Protein AF-A0A6S6U8X2-F1 (afdb_monomer_lite)

Secondary structure (DSSP, 8-state):
----------------------------BTTB-TT-BHHHHHHH--SPPEE---EE-TTT--EEEEEEEGGGTEEEEEEESSTTPPPEEEEEEEETT---BBTTS-BTT-BHHHHHHHHTTTB-TTT-BTTEEEEEETTEEEEEEEETTEEEEEEEEE---

Structure (mmCIF, N/CA/C/O backbone):
data_AF-A0A6S6U8X2-F1
#
_entry.id   AF-A0A6S6U8X2-F1
#
loop_
_atom_site.group_PDB
_atom_site.id
_atom_site.type_symbol
_atom_site.label_atom_id
_atom_site.label_alt_id
_atom_site.label_comp_id
_atom_site.label_asym_id
_atom_site.label_entity_id
_atom_site.label_seq_id
_atom_site.pdbx_PDB_ins_code
_atom_site.Cartn_x
_atom_site.Cartn_y
_atom_site.Cartn_z
_atom_site.occupancy
_atom_site.B_iso_or_equiv
_atom_site.auth_seq_id
_atom_site.auth_comp_id
_atom_site.auth_asym_id
_atom_site.auth_atom_id
_atom_site.pdbx_PDB_model_num
ATOM 1 N N . MET A 1 1 ? 30.746 69.997 -22.280 1.00 43.78 1 MET A N 1
ATOM 2 C CA . MET A 1 1 ? 29.498 69.443 -22.848 1.00 43.78 1 MET A CA 1
ATOM 3 C C . MET A 1 1 ? 29.695 67.953 -23.057 1.00 43.78 1 MET A C 1
ATOM 5 O O . MET A 1 1 ? 30.570 67.623 -23.838 1.00 43.78 1 MET A O 1
ATOM 9 N N . LEU A 1 2 ? 28.964 67.086 -22.348 1.00 37.72 2 LEU A N 1
ATOM 10 C CA . LEU A 1 2 ? 28.052 66.071 -22.907 1.00 37.72 2 LEU A CA 1
ATOM 11 C C . LEU A 1 2 ? 27.530 65.204 -21.744 1.00 37.72 2 LEU A C 1
ATOM 13 O O . LEU A 1 2 ? 28.306 64.658 -20.967 1.00 37.72 2 LEU A O 1
ATOM 17 N N . LYS A 1 3 ? 26.204 65.168 -21.591 1.00 42.38 3 LYS A N 1
ATOM 18 C CA . LYS A 1 3 ? 25.461 64.403 -20.580 1.00 42.38 3 LYS A CA 1
ATOM 19 C C . LYS A 1 3 ? 25.479 62.918 -20.957 1.00 42.38 3 LYS A C 1
ATOM 21 O O . LYS A 1 3 ? 25.221 62.621 -22.119 1.00 42.38 3 LYS A O 1
ATOM 26 N N . PHE A 1 4 ? 25.677 62.011 -20.000 1.00 42.00 4 PHE A N 1
ATOM 27 C CA . PHE A 1 4 ? 25.353 60.594 -20.189 1.00 42.00 4 PHE A CA 1
ATOM 28 C C . PHE A 1 4 ? 24.243 60.153 -19.237 1.00 42.00 4 PHE A C 1
ATOM 30 O O . PHE A 1 4 ? 24.217 60.494 -18.057 1.00 42.00 4 PHE A O 1
ATOM 37 N N . PHE A 1 5 ? 23.282 59.483 -19.860 1.00 41.22 5 PHE A N 1
ATOM 38 C CA . PHE A 1 5 ? 21.957 59.115 -19.398 1.00 41.22 5 PHE A CA 1
ATOM 39 C C . PHE A 1 5 ? 21.977 57.979 -18.366 1.00 41.22 5 PHE A C 1
ATOM 41 O O . PHE A 1 5 ? 22.753 57.034 -18.472 1.00 41.22 5 PHE A O 1
ATOM 48 N N . TYR A 1 6 ? 21.041 58.066 -17.422 1.00 46.66 6 TYR A N 1
ATOM 49 C CA . TYR A 1 6 ? 20.575 56.982 -16.558 1.00 46.66 6 TYR A CA 1
ATOM 50 C C . TYR A 1 6 ? 20.003 55.826 -17.397 1.00 46.66 6 TYR A C 1
ATOM 52 O O . TYR A 1 6 ? 19.128 56.058 -18.229 1.00 46.66 6 TYR A O 1
ATOM 60 N N . VAL A 1 7 ? 20.402 54.585 -17.107 1.00 47.09 7 VAL A N 1
ATOM 61 C CA . VAL A 1 7 ? 19.600 53.394 -17.427 1.00 47.09 7 VAL A CA 1
ATOM 62 C C . VAL A 1 7 ? 19.467 52.575 -16.150 1.00 47.09 7 VAL A C 1
ATOM 64 O O . VAL A 1 7 ? 20.397 51.913 -15.699 1.00 47.09 7 VAL A O 1
ATOM 67 N N . PHE A 1 8 ? 18.293 52.694 -15.537 1.00 42.25 8 PHE A N 1
ATOM 68 C CA . PHE A 1 8 ? 17.851 51.909 -14.395 1.00 42.25 8 PHE A CA 1
ATOM 69 C C . PHE A 1 8 ? 17.419 50.537 -14.928 1.00 42.25 8 PHE A C 1
ATOM 71 O O . PHE A 1 8 ? 16.363 50.408 -15.547 1.00 42.25 8 PHE A O 1
ATOM 78 N N . MET A 1 9 ? 18.274 49.525 -14.776 1.00 43.31 9 MET A N 1
ATOM 79 C CA . MET A 1 9 ? 17.984 48.163 -15.219 1.00 43.31 9 MET A CA 1
ATOM 80 C C . MET A 1 9 ? 17.059 47.497 -14.195 1.00 43.31 9 MET A C 1
ATOM 82 O O . MET A 1 9 ? 17.487 47.021 -13.146 1.00 43.31 9 MET A O 1
ATOM 86 N N . MET A 1 10 ? 15.762 47.528 -14.492 1.00 42.62 10 MET A N 1
ATOM 87 C CA . MET A 1 10 ? 14.709 46.865 -13.732 1.00 42.62 10 MET A CA 1
ATOM 88 C C . MET A 1 10 ? 14.865 45.345 -13.888 1.00 42.62 10 MET A C 1
ATOM 90 O O . MET A 1 10 ? 14.484 44.772 -14.906 1.00 42.62 10 MET A O 1
ATOM 94 N N . PHE A 1 11 ? 15.454 44.691 -12.885 1.00 45.62 11 PHE A N 1
ATOM 95 C CA . PHE A 1 11 ? 15.409 43.237 -12.747 1.00 45.62 11 PHE A CA 1
ATOM 96 C C . PHE A 1 11 ? 13.958 42.824 -12.474 1.00 45.62 11 PHE A C 1
ATOM 98 O O . PHE A 1 11 ? 13.479 42.891 -11.344 1.00 45.62 11 PHE A O 1
ATOM 105 N N . MET A 1 12 ? 13.239 42.417 -13.521 1.00 42.97 12 MET A N 1
ATOM 106 C CA . MET A 1 12 ? 12.006 41.655 -13.364 1.00 42.97 12 MET A CA 1
ATOM 107 C C . MET A 1 12 ? 12.383 40.267 -12.847 1.00 42.97 12 MET A C 1
ATOM 109 O O . MET A 1 12 ? 12.920 39.436 -13.577 1.00 42.97 12 MET A O 1
ATOM 113 N N . SER A 1 13 ? 12.123 40.026 -11.565 1.00 49.56 13 SER A N 1
ATOM 114 C CA . SER A 1 13 ? 12.119 38.690 -10.985 1.00 49.56 13 SER A CA 1
ATOM 115 C C . SER A 1 13 ? 11.058 37.859 -11.702 1.00 49.56 13 SER A C 1
ATOM 117 O O . SER A 1 13 ? 9.861 38.095 -11.529 1.00 49.56 13 SER A O 1
ATOM 119 N N . VAL A 1 14 ? 11.494 36.890 -12.506 1.00 52.28 14 VAL A N 1
ATOM 120 C CA . VAL A 1 14 ? 10.630 35.812 -12.986 1.00 52.28 14 VAL A CA 1
ATOM 121 C C . VAL A 1 14 ? 10.233 35.000 -11.757 1.00 52.28 14 VAL A C 1
ATOM 123 O O . VAL A 1 14 ? 10.987 34.158 -11.274 1.00 52.28 14 VAL A O 1
ATOM 126 N N . GLY A 1 15 ? 9.063 35.315 -11.203 1.00 45.34 15 GLY A N 1
ATOM 127 C CA . GLY A 1 15 ? 8.391 34.446 -10.253 1.00 45.34 15 GLY A CA 1
ATOM 128 C C . GLY A 1 15 ? 8.087 33.136 -10.965 1.00 45.34 15 GLY A C 1
ATOM 129 O O . GLY A 1 15 ? 7.315 33.111 -11.921 1.00 45.34 15 GLY A O 1
ATOM 130 N N . CYS A 1 16 ? 8.733 32.057 -10.532 1.00 40.72 16 CYS A N 1
ATOM 131 C CA . CYS A 1 16 ? 8.348 30.716 -10.931 1.00 40.72 16 CYS A CA 1
ATOM 132 C C . CYS A 1 16 ? 6.985 30.452 -10.282 1.00 40.72 16 CYS A C 1
ATOM 134 O O . CYS A 1 16 ? 6.901 30.213 -9.079 1.00 40.72 16 CYS A O 1
ATOM 136 N N . VAL A 1 17 ? 5.908 30.598 -11.052 1.00 45.62 17 VAL A N 1
ATOM 137 C CA . VAL A 1 17 ? 4.576 30.169 -10.630 1.00 45.62 17 VAL A CA 1
ATOM 138 C C . VAL A 1 17 ? 4.619 28.646 -10.605 1.00 45.62 17 VAL A C 1
ATOM 140 O O . VAL A 1 17 ? 4.613 27.999 -11.650 1.00 45.62 17 VAL A O 1
ATOM 143 N N . SER A 1 18 ? 4.729 28.059 -9.414 1.00 49.09 18 SER A N 1
ATOM 144 C CA . SER A 1 18 ? 4.448 26.641 -9.241 1.00 49.09 18 SER A CA 1
ATOM 145 C C . SER A 1 18 ? 2.955 26.456 -9.476 1.00 49.09 18 SER A C 1
ATOM 147 O O . SER A 1 18 ? 2.143 26.835 -8.634 1.00 49.09 18 SER A O 1
ATOM 149 N N . ASN A 1 19 ? 2.588 25.905 -10.630 1.00 50.53 19 ASN A N 1
ATOM 150 C CA . ASN A 1 19 ? 1.242 25.388 -10.812 1.00 50.53 19 ASN A CA 1
ATOM 151 C C . ASN A 1 19 ? 1.057 24.268 -9.786 1.00 50.53 19 ASN A C 1
ATOM 153 O O . ASN A 1 19 ? 1.659 23.201 -9.916 1.00 50.53 19 ASN A O 1
ATOM 157 N N . GLU A 1 20 ? 0.256 24.523 -8.755 1.00 56.19 20 GLU A N 1
ATOM 158 C CA . GLU A 1 20 ? -0.301 23.460 -7.932 1.00 56.19 20 GLU A CA 1
ATOM 159 C C . GLU A 1 20 ? -1.140 22.587 -8.862 1.00 56.19 20 GLU A C 1
ATOM 161 O O . GLU A 1 20 ? -2.228 22.955 -9.306 1.00 56.19 20 GLU A O 1
ATOM 166 N N . VAL A 1 21 ? -0.569 21.452 -9.257 1.00 50.25 21 VAL A N 1
ATOM 167 C CA . VAL A 1 21 ? -1.279 20.447 -10.033 1.00 50.25 21 VAL A CA 1
ATOM 168 C C . VAL A 1 21 ? -2.397 19.940 -9.130 1.00 50.25 21 VAL A C 1
ATOM 170 O O . VAL A 1 21 ? -2.142 19.234 -8.157 1.00 50.25 21 VAL A O 1
ATOM 173 N N . ASN A 1 22 ? -3.635 20.324 -9.435 1.00 44.44 22 ASN A N 1
ATOM 174 C CA . ASN A 1 22 ? -4.820 19.750 -8.817 1.00 44.44 22 ASN A CA 1
ATOM 175 C C . ASN A 1 22 ? -4.956 18.306 -9.327 1.00 44.44 22 ASN A C 1
ATOM 177 O O . ASN A 1 22 ? -5.508 18.056 -10.400 1.00 44.44 22 ASN A O 1
ATOM 181 N N . ILE A 1 23 ? -4.330 17.370 -8.614 1.00 45.28 23 ILE A N 1
ATOM 182 C CA . ILE A 1 23 ? -4.412 15.938 -8.899 1.00 45.28 23 ILE A CA 1
ATOM 183 C C . ILE A 1 23 ? -5.769 15.470 -8.350 1.00 45.28 23 ILE A C 1
ATOM 185 O O . ILE A 1 23 ? -6.036 15.752 -7.181 1.00 45.28 23 ILE A O 1
ATOM 189 N N . PRO A 1 24 ? -6.617 14.766 -9.130 1.00 47.66 24 PRO A N 1
ATOM 190 C CA . PRO A 1 24 ? -7.850 14.176 -8.604 1.00 47.66 24 PRO A CA 1
ATOM 191 C C . PRO A 1 24 ? -7.567 13.382 -7.320 1.00 47.66 24 PRO A C 1
ATOM 193 O O . PRO A 1 24 ? -6.457 12.868 -7.160 1.00 47.66 24 PRO A O 1
ATOM 196 N N . GLU A 1 25 ? -8.547 13.301 -6.414 1.00 60.16 25 GLU A N 1
ATOM 197 C CA . GLU A 1 25 ? -8.455 12.554 -5.149 1.00 60.16 25 GLU A CA 1
ATOM 198 C C . GLU A 1 25 ? -8.244 11.063 -5.472 1.00 60.16 25 GLU A C 1
ATOM 200 O O . GLU A 1 25 ? -9.186 10.296 -5.634 1.00 60.16 25 GLU A O 1
ATOM 205 N N . ARG A 1 26 ? -6.985 10.677 -5.695 1.00 78.81 26 ARG A N 1
ATOM 206 C CA . ARG A 1 26 ? -6.543 9.288 -5.809 1.00 78.81 26 ARG A CA 1
ATOM 207 C C . ARG A 1 26 ? -6.355 8.776 -4.398 1.00 78.81 26 ARG A C 1
ATOM 209 O O . ARG A 1 26 ? -5.778 9.496 -3.588 1.00 78.81 26 ARG A O 1
ATOM 216 N N . ASP A 1 27 ? -6.764 7.545 -4.132 1.00 89.31 27 ASP A N 1
ATOM 217 C CA . ASP A 1 27 ? -6.444 6.902 -2.865 1.00 89.31 27 ASP A CA 1
ATOM 218 C C . ASP A 1 27 ? -4.923 6.771 -2.743 1.00 89.31 27 ASP A C 1
ATOM 220 O O . ASP A 1 27 ? -4.274 6.043 -3.502 1.00 89.31 27 ASP A O 1
ATOM 224 N N . ARG A 1 28 ? -4.339 7.543 -1.824 1.00 94.44 28 ARG A N 1
ATOM 225 C CA . ARG A 1 28 ? -2.907 7.495 -1.537 1.00 94.44 28 ARG A CA 1
ATOM 226 C C . ARG A 1 28 ? -2.643 6.754 -0.252 1.00 94.44 28 ARG A C 1
ATOM 228 O O . ARG A 1 28 ? -3.463 6.718 0.664 1.00 94.44 28 ARG A O 1
ATOM 235 N N . VAL A 1 29 ? -1.414 6.270 -0.169 1.00 95.75 29 VAL A N 1
ATOM 236 C CA . VAL A 1 29 ? -0.773 5.829 1.058 1.00 95.75 29 VAL A CA 1
ATOM 237 C C . VAL A 1 29 ? 0.541 6.591 1.195 1.00 95.75 29 VAL A C 1
ATOM 239 O O . VAL A 1 29 ? 1.507 6.366 0.460 1.00 95.75 29 VAL A O 1
ATOM 242 N N . GLY A 1 30 ? 0.573 7.556 2.115 1.00 94.69 30 GLY A N 1
ATOM 243 C CA . GLY A 1 30 ? 1.650 8.539 2.190 1.00 94.69 30 GLY A CA 1
ATOM 244 C C . GLY A 1 30 ? 1.820 9.291 0.865 1.00 94.69 30 GLY A C 1
ATOM 245 O O . GLY A 1 30 ? 0.952 10.050 0.450 1.00 94.69 30 GLY A O 1
ATOM 246 N N . LYS A 1 31 ? 2.960 9.096 0.194 1.00 95.31 31 LYS A N 1
ATOM 247 C CA . LYS A 1 31 ? 3.249 9.726 -1.109 1.00 95.31 31 LYS A CA 1
ATOM 248 C C . LYS A 1 31 ? 2.888 8.851 -2.312 1.00 95.31 31 LYS A C 1
ATOM 250 O O . LYS A 1 31 ? 2.988 9.322 -3.445 1.00 95.31 31 LYS A O 1
ATOM 255 N N . PHE A 1 32 ? 2.508 7.600 -2.077 1.00 96.19 32 PHE A N 1
ATOM 256 C CA . PHE A 1 32 ? 2.328 6.596 -3.117 1.00 96.19 32 PHE A CA 1
ATOM 257 C C . PHE A 1 32 ? 0.861 6.483 -3.521 1.00 96.19 32 PHE A C 1
ATOM 259 O O . PHE A 1 32 ? -0.028 6.647 -2.689 1.00 96.19 32 PHE A O 1
ATOM 266 N N . TYR A 1 33 ? 0.622 6.243 -4.805 1.00 95.62 33 TYR A N 1
ATOM 267 C CA . TYR A 1 33 ? -0.696 6.065 -5.411 1.00 95.62 33 TYR A CA 1
ATOM 268 C C . TYR A 1 33 ? -0.544 5.283 -6.721 1.00 95.62 33 TYR A C 1
ATOM 270 O O . TYR A 1 33 ? 0.570 5.147 -7.231 1.00 95.62 33 TYR A O 1
ATOM 278 N N . LEU A 1 34 ? -1.656 4.787 -7.261 1.00 94.50 34 LEU A N 1
ATOM 279 C CA . LEU A 1 34 ? -1.670 4.049 -8.527 1.00 94.50 34 LEU A CA 1
ATOM 280 C C . LEU A 1 34 ? -1.196 4.918 -9.699 1.00 94.50 34 LEU A C 1
ATOM 282 O O . LEU A 1 34 ? -1.371 6.143 -9.690 1.00 94.50 34 LEU A O 1
ATOM 286 N N . GLU A 1 35 ? -0.604 4.291 -10.711 1.00 95.19 35 GLU A N 1
ATOM 287 C CA . GLU A 1 35 ? 0.026 4.942 -11.869 1.00 95.19 35 GLU A CA 1
ATOM 288 C C . GLU A 1 35 ? 1.256 5.805 -11.526 1.00 95.19 35 GLU A C 1
ATOM 290 O O . GLU A 1 35 ? 1.766 6.553 -12.366 1.00 95.19 35 GLU A O 1
ATOM 295 N N . LEU A 1 36 ? 1.757 5.748 -10.285 1.00 96.12 36 LEU A N 1
ATOM 296 C CA . LEU A 1 36 ? 2.999 6.428 -9.929 1.00 96.12 36 LEU A CA 1
ATOM 297 C C . LEU A 1 36 ? 4.170 5.757 -10.653 1.00 96.12 36 LEU A C 1
ATOM 299 O O . LEU A 1 36 ? 4.334 4.541 -10.598 1.00 96.12 36 LEU A O 1
ATOM 303 N N . SER A 1 37 ? 5.005 6.555 -11.319 1.00 97.12 37 SER A N 1
ATOM 304 C CA . SER A 1 37 ? 6.147 6.026 -12.063 1.00 97.12 37 SER A CA 1
ATOM 305 C C . SER A 1 37 ? 7.196 5.417 -11.137 1.00 97.12 37 SER A C 1
ATOM 307 O O . SER A 1 37 ? 7.438 5.906 -10.029 1.00 97.12 37 SER A O 1
ATOM 309 N N . GLU A 1 38 ? 7.918 4.411 -11.630 1.00 97.31 38 GLU A N 1
ATOM 310 C CA . GLU A 1 38 ? 9.020 3.812 -10.877 1.00 97.31 38 GLU A CA 1
ATOM 311 C C . GLU A 1 38 ? 10.095 4.817 -10.431 1.00 97.31 38 GLU A C 1
ATOM 313 O O . GLU A 1 38 ? 10.733 4.629 -9.395 1.00 97.31 38 GLU A O 1
ATOM 318 N N . THR A 1 39 ? 10.300 5.892 -11.198 1.00 97.19 39 THR A N 1
ATOM 319 C CA . THR A 1 39 ? 11.266 6.944 -10.861 1.00 97.19 39 THR A CA 1
ATOM 320 C C . THR A 1 39 ? 10.815 7.698 -9.615 1.00 97.19 39 THR A C 1
ATOM 322 O O . THR A 1 39 ? 11.618 7.925 -8.709 1.00 97.19 39 THR A O 1
ATOM 325 N N . GLU A 1 40 ? 9.529 8.045 -9.526 1.00 97.69 40 GLU A N 1
ATOM 326 C CA . GLU A 1 40 ? 8.991 8.711 -8.343 1.00 97.69 40 GLU A CA 1
ATOM 327 C C . GLU A 1 40 ? 8.862 7.752 -7.152 1.00 97.69 40 GLU A C 1
ATOM 329 O O . GLU A 1 40 ? 9.098 8.186 -6.025 1.00 97.69 40 GLU A O 1
ATOM 334 N N . VAL A 1 41 ? 8.589 6.457 -7.366 1.00 97.19 41 VAL A N 1
ATOM 335 C CA . VAL A 1 41 ? 8.666 5.445 -6.293 1.00 97.19 41 VAL A CA 1
ATOM 336 C C . VAL A 1 41 ? 10.074 5.422 -5.699 1.00 97.19 41 VAL A C 1
ATOM 338 O O . VAL A 1 41 ? 10.236 5.670 -4.506 1.00 97.19 41 VAL A O 1
ATOM 341 N N . LYS A 1 42 ? 11.104 5.221 -6.533 1.00 96.19 42 LYS A N 1
ATOM 342 C CA . LYS A 1 42 ? 12.515 5.172 -6.105 1.00 96.19 42 LYS A CA 1
ATOM 343 C C . LYS A 1 42 ? 12.949 6.455 -5.395 1.00 96.19 42 LYS A C 1
ATOM 345 O O . LYS A 1 42 ? 13.636 6.393 -4.385 1.00 96.19 42 LYS A O 1
ATOM 350 N N . LYS A 1 43 ? 12.529 7.619 -5.893 1.00 96.81 43 LYS A N 1
ATOM 351 C CA . LYS A 1 43 ? 12.846 8.928 -5.301 1.00 96.81 43 LYS A CA 1
ATOM 352 C C . LYS A 1 43 ? 12.205 9.145 -3.930 1.00 96.81 43 LYS A C 1
ATOM 354 O O . LYS A 1 43 ? 12.773 9.852 -3.102 1.00 96.81 43 LYS A O 1
ATOM 359 N N . ASN A 1 44 ? 11.012 8.598 -3.703 1.00 94.94 44 ASN A N 1
ATOM 360 C CA . ASN A 1 44 ? 10.281 8.762 -2.447 1.00 94.94 44 ASN A CA 1
ATOM 361 C C . ASN A 1 44 ? 10.508 7.608 -1.462 1.00 94.94 44 ASN A C 1
ATOM 363 O O . ASN A 1 44 ? 9.920 7.628 -0.380 1.00 94.94 44 ASN A O 1
ATOM 367 N N . MET A 1 45 ? 11.357 6.638 -1.812 1.00 93.44 45 MET A N 1
ATOM 368 C CA . MET A 1 45 ? 11.618 5.459 -1.004 1.00 93.44 45 MET A CA 1
ATOM 369 C C . MET A 1 45 ? 13.056 5.427 -0.495 1.00 93.44 45 MET A C 1
ATOM 371 O O . MET A 1 45 ? 14.006 5.409 -1.271 1.00 93.44 45 MET A O 1
ATOM 375 N N . ASN A 1 46 ? 13.200 5.360 0.828 1.00 90.56 46 ASN A N 1
ATOM 376 C CA . ASN A 1 46 ? 14.501 5.292 1.505 1.00 90.56 46 ASN A CA 1
ATOM 377 C C . ASN A 1 46 ? 14.818 3.886 2.041 1.00 90.56 46 ASN A C 1
ATOM 379 O O . ASN A 1 46 ? 15.804 3.698 2.747 1.00 90.56 46 ASN A O 1
ATOM 383 N N . CYS A 1 47 ? 13.949 2.927 1.736 1.00 94.06 47 CYS A N 1
ATOM 384 C CA . CYS A 1 47 ? 14.002 1.550 2.196 1.00 94.06 47 CYS A CA 1
ATOM 385 C C . CYS A 1 47 ? 14.728 0.655 1.187 1.00 94.06 47 CYS A C 1
ATOM 387 O O . CYS A 1 47 ? 14.828 0.983 -0.001 1.00 94.06 47 CYS A O 1
ATOM 389 N N . THR A 1 48 ? 15.195 -0.505 1.637 1.00 95.50 48 THR A N 1
ATOM 390 C CA . THR A 1 48 ? 15.859 -1.475 0.760 1.00 95.50 48 THR A CA 1
ATOM 391 C C . THR A 1 48 ? 14.833 -2.259 -0.048 1.00 95.50 48 THR A C 1
ATOM 393 O O . THR A 1 48 ? 13.941 -2.886 0.510 1.00 95.50 48 THR A O 1
ATOM 396 N N . VAL A 1 49 ? 14.989 -2.268 -1.372 1.00 97.38 49 VAL A N 1
ATOM 397 C CA . VAL A 1 49 ? 14.105 -3.010 -2.278 1.00 97.38 49 VAL A CA 1
ATOM 398 C C . VAL A 1 49 ? 14.621 -4.415 -2.564 1.00 97.38 49 VAL A C 1
ATOM 400 O O . VAL A 1 49 ? 15.806 -4.619 -2.845 1.00 97.38 49 VAL A O 1
ATOM 403 N N . LYS A 1 50 ? 13.703 -5.375 -2.601 1.00 98.06 50 LYS A N 1
ATOM 404 C CA . LYS A 1 50 ? 13.890 -6.696 -3.192 1.00 98.06 50 LYS A CA 1
ATOM 405 C C . LYS A 1 50 ? 12.923 -6.859 -4.361 1.00 98.06 50 LYS A C 1
ATOM 407 O O . LYS A 1 50 ? 11.710 -6.789 -4.202 1.00 98.06 50 LYS A O 1
ATOM 412 N N . TYR A 1 51 ? 13.479 -7.091 -5.545 1.00 97.38 51 TYR A N 1
ATOM 413 C CA . TYR A 1 51 ? 12.696 -7.267 -6.763 1.00 97.38 51 TYR A CA 1
ATOM 414 C C . TYR A 1 51 ? 12.296 -8.730 -6.965 1.00 97.38 51 TYR A C 1
ATOM 416 O O . TYR A 1 51 ? 13.129 -9.637 -6.886 1.00 97.38 51 TYR A O 1
ATOM 424 N N . GLY A 1 52 ? 11.025 -8.948 -7.286 1.00 96.69 52 GLY A N 1
ATOM 425 C CA . GLY A 1 52 ? 10.499 -10.208 -7.786 1.00 96.69 52 GLY A CA 1
ATOM 426 C C . GLY A 1 52 ? 10.855 -10.455 -9.254 1.00 96.69 52 GLY A C 1
ATOM 427 O O . GLY A 1 52 ? 11.553 -9.676 -9.916 1.00 96.69 52 GLY A O 1
ATOM 428 N N . LYS A 1 53 ? 10.347 -11.566 -9.793 1.00 95.75 53 LYS A N 1
ATOM 429 C CA . LYS A 1 53 ? 10.478 -11.884 -11.219 1.00 95.75 53 LYS A CA 1
ATOM 430 C C . LYS A 1 53 ? 9.580 -10.958 -12.037 1.00 95.75 53 LYS A C 1
ATOM 432 O O . LYS A 1 53 ? 8.440 -10.730 -11.663 1.00 95.75 53 LYS A O 1
ATOM 437 N N . ASN A 1 54 ? 10.089 -10.479 -13.169 1.00 95.50 54 ASN A N 1
ATOM 438 C CA . ASN A 1 54 ? 9.288 -9.755 -14.151 1.00 95.50 54 ASN A CA 1
ATOM 439 C C . ASN A 1 54 ? 8.551 -10.770 -15.042 1.00 95.50 54 ASN A C 1
ATOM 441 O O . ASN A 1 54 ? 9.206 -11.506 -15.791 1.00 95.50 54 ASN A O 1
ATOM 445 N N . GLN A 1 55 ? 7.226 -10.856 -14.931 1.00 96.00 55 GLN A N 1
ATOM 446 C CA . GLN A 1 55 ? 6.414 -11.905 -15.558 1.00 96.00 55 GLN A CA 1
ATOM 447 C C . GLN A 1 55 ? 5.235 -11.304 -16.319 1.00 96.00 55 GLN A C 1
ATOM 449 O O . GLN A 1 55 ? 4.551 -10.436 -15.799 1.00 96.00 55 GLN A O 1
ATOM 454 N N . LEU A 1 56 ? 4.994 -11.791 -17.538 1.00 96.75 56 LEU A N 1
ATOM 455 C CA . LEU A 1 56 ? 3.783 -11.466 -18.289 1.00 96.75 56 LEU A CA 1
ATOM 456 C C . LEU A 1 56 ? 2.600 -12.189 -17.643 1.00 96.75 56 LEU A C 1
ATOM 458 O O . LEU A 1 56 ? 2.633 -13.419 -17.537 1.00 96.75 56 LEU A O 1
ATOM 462 N N . TRP A 1 57 ? 1.593 -11.444 -17.208 1.00 93.88 57 TRP A N 1
ATOM 463 C CA . TRP A 1 57 ? 0.359 -12.000 -16.673 1.00 93.88 57 TRP A CA 1
ATOM 464 C C . TRP A 1 57 ? -0.664 -12.154 -17.796 1.00 93.88 57 TRP A C 1
ATOM 466 O O . TRP A 1 57 ? -0.800 -11.307 -18.674 1.00 93.88 57 TRP A O 1
ATOM 476 N N . GLY A 1 58 ? -1.345 -13.301 -17.815 1.00 92.94 58 GLY A N 1
ATOM 477 C CA . GLY A 1 58 ? -2.298 -13.626 -18.878 1.00 92.94 58 GLY A CA 1
ATOM 478 C C . GLY A 1 58 ? -3.638 -12.900 -18.748 1.00 92.94 58 GLY A C 1
ATOM 479 O O . GLY A 1 58 ? -4.363 -12.823 -19.734 1.00 92.94 58 GLY A O 1
ATOM 480 N N . ALA A 1 59 ? -3.964 -12.397 -17.554 1.00 88.88 59 ALA A N 1
ATOM 481 C CA . ALA A 1 59 ? -5.247 -11.763 -17.261 1.00 88.88 59 ALA A CA 1
ATOM 482 C C . ALA A 1 59 ? -5.384 -10.381 -17.923 1.00 88.88 59 ALA A C 1
ATOM 484 O O . ALA A 1 59 ? -6.429 -10.077 -18.494 1.00 88.88 59 ALA A O 1
ATOM 485 N N . ASP A 1 60 ? -4.320 -9.581 -17.897 1.00 91.75 60 ASP A N 1
ATOM 486 C CA . ASP A 1 60 ? -4.276 -8.205 -18.413 1.00 91.75 60 ASP A CA 1
ATOM 487 C C . ASP A 1 60 ? -3.276 -8.014 -19.566 1.00 91.75 60 ASP A C 1
ATOM 489 O O . ASP A 1 60 ? -3.318 -7.003 -20.269 1.00 91.75 60 ASP A O 1
ATOM 493 N N . GLY A 1 61 ? -2.392 -8.987 -19.803 1.00 95.12 61 GLY A N 1
ATOM 494 C CA . GLY A 1 61 ? -1.351 -8.889 -20.821 1.00 95.12 61 GLY A CA 1
ATOM 495 C C . GLY A 1 61 ? -0.211 -7.938 -20.448 1.00 95.12 61 GLY A C 1
ATOM 496 O O . GLY A 1 61 ? 0.522 -7.510 -21.343 1.00 95.12 61 GLY A O 1
ATOM 497 N N . LEU A 1 62 ? -0.037 -7.611 -19.164 1.00 95.75 62 LEU A N 1
ATOM 498 C CA . LEU A 1 62 ? 1.018 -6.727 -18.671 1.00 95.75 62 LEU A CA 1
ATOM 499 C C . LEU A 1 62 ? 2.173 -7.510 -18.038 1.00 95.75 62 LEU A C 1
ATOM 501 O O . LEU A 1 62 ? 2.058 -8.661 -17.622 1.00 95.75 62 LEU A O 1
ATOM 505 N N . TYR A 1 63 ? 3.342 -6.878 -17.981 1.00 97.31 63 TYR A N 1
ATOM 506 C CA . TYR A 1 63 ? 4.509 -7.390 -17.272 1.00 97.31 63 TYR A CA 1
ATOM 507 C C . TYR A 1 63 ? 4.521 -6.896 -15.825 1.00 97.31 63 TYR A C 1
ATOM 509 O O . TYR A 1 63 ? 4.902 -5.751 -15.569 1.00 97.31 63 TYR A O 1
ATOM 517 N N . HIS A 1 64 ? 4.205 -7.789 -14.894 1.00 97.00 64 HIS A N 1
ATOM 518 C CA . HIS A 1 64 ? 4.177 -7.535 -13.455 1.00 97.00 64 HIS A CA 1
ATOM 519 C C . HIS A 1 64 ? 5.519 -7.833 -12.804 1.00 97.00 64 HIS A C 1
ATOM 521 O O . HIS A 1 64 ? 6.259 -8.736 -13.217 1.00 97.00 64 HIS A O 1
ATOM 527 N N . GLN A 1 65 ? 5.828 -7.083 -11.754 1.00 97.69 65 GLN A N 1
ATOM 528 C CA . GLN A 1 65 ? 6.978 -7.321 -10.902 1.00 97.69 65 GLN A CA 1
ATOM 529 C C . GLN A 1 65 ? 6.711 -6.783 -9.497 1.00 97.69 65 GLN A C 1
ATOM 531 O O . GLN A 1 65 ? 6.591 -5.577 -9.307 1.00 97.69 65 GLN A O 1
ATOM 536 N N . SER A 1 66 ? 6.758 -7.669 -8.504 1.00 97.69 66 SER A N 1
ATOM 537 C CA . SER A 1 66 ? 6.707 -7.275 -7.093 1.00 97.69 66 SER A CA 1
ATOM 538 C C . SER A 1 66 ? 7.979 -6.533 -6.671 1.00 97.69 66 SER A C 1
ATOM 540 O O . SER A 1 66 ? 9.095 -6.981 -6.964 1.00 97.69 66 SER A O 1
ATOM 542 N N . TRP A 1 67 ? 7.824 -5.387 -6.011 1.00 98.19 67 TRP A N 1
ATOM 543 C CA . TRP A 1 67 ? 8.893 -4.594 -5.406 1.00 98.19 67 TRP A CA 1
ATOM 544 C C . TRP A 1 67 ? 8.664 -4.556 -3.894 1.00 98.19 67 TRP A C 1
ATOM 546 O O . TRP A 1 67 ? 7.808 -3.824 -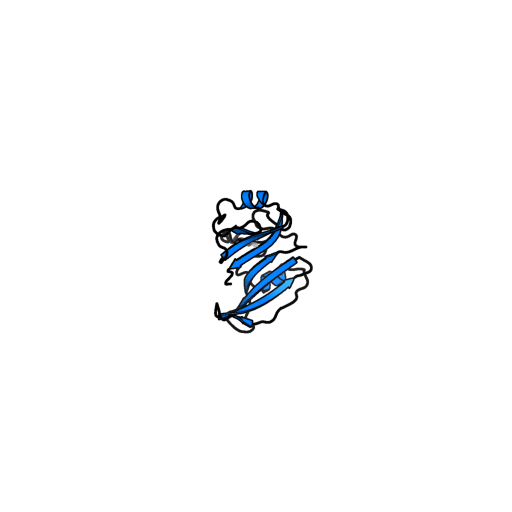3.399 1.00 98.19 67 TRP A O 1
ATOM 556 N N . GLU A 1 68 ? 9.426 -5.362 -3.159 1.00 98.31 68 GLU A N 1
ATOM 557 C CA . GLU A 1 68 ? 9.267 -5.558 -1.717 1.00 98.31 68 GLU A CA 1
ATOM 558 C C . GLU A 1 68 ? 10.237 -4.658 -0.942 1.00 98.31 68 GLU A C 1
ATOM 560 O O . GLU A 1 68 ? 11.452 -4.828 -1.036 1.00 98.31 68 GLU A O 1
ATOM 565 N N . TYR A 1 69 ? 9.711 -3.740 -0.134 1.00 97.75 69 TYR A N 1
ATOM 566 C CA . TYR A 1 69 ? 10.469 -2.904 0.800 1.00 97.75 69 TYR A CA 1
ATOM 567 C C . TYR A 1 69 ? 10.175 -3.351 2.237 1.00 97.75 69 TYR A C 1
ATOM 569 O O . TYR A 1 69 ? 9.402 -2.735 2.978 1.00 97.75 69 TYR A O 1
ATOM 577 N N . THR A 1 70 ? 10.739 -4.498 2.616 1.00 94.81 70 THR A N 1
ATOM 578 C CA . THR A 1 70 ? 10.377 -5.216 3.851 1.00 94.81 70 THR A CA 1
ATOM 579 C C . THR A 1 70 ? 10.716 -4.453 5.131 1.00 94.81 70 THR A C 1
ATOM 581 O O . THR A 1 70 ? 10.029 -4.596 6.137 1.00 94.81 70 THR A O 1
ATOM 584 N N . ASP A 1 71 ? 11.755 -3.623 5.101 1.00 95.62 71 ASP A N 1
ATOM 585 C CA . ASP A 1 71 ? 12.210 -2.783 6.214 1.00 95.62 71 ASP A CA 1
ATOM 586 C C . ASP A 1 71 ? 11.237 -1.646 6.563 1.00 95.62 71 ASP A C 1
ATOM 588 O O . ASP A 1 71 ? 11.245 -1.175 7.700 1.00 95.62 71 ASP A O 1
ATOM 592 N N . CYS A 1 72 ? 10.353 -1.250 5.643 1.00 95.62 72 CYS A N 1
ATOM 593 C CA . CYS A 1 72 ? 9.267 -0.306 5.927 1.00 95.62 72 CYS A CA 1
ATOM 594 C C . CYS A 1 72 ? 7.864 -0.829 5.604 1.00 95.62 72 CYS A C 1
ATOM 596 O O . CYS A 1 72 ? 6.907 -0.053 5.588 1.00 95.62 72 CYS A O 1
ATOM 598 N N . GLY A 1 73 ? 7.730 -2.143 5.406 1.00 97.88 73 GLY A N 1
ATOM 599 C CA . GLY A 1 73 ? 6.441 -2.824 5.322 1.00 97.88 73 GLY A CA 1
ATOM 600 C C . GLY A 1 73 ? 5.579 -2.383 4.141 1.00 97.88 73 GLY A C 1
ATOM 601 O O . GLY A 1 73 ? 4.368 -2.249 4.294 1.00 97.88 73 GLY A O 1
ATOM 602 N N . ILE A 1 74 ? 6.183 -2.120 2.981 1.00 98.31 74 ILE A N 1
ATOM 603 C CA . ILE A 1 74 ? 5.451 -1.758 1.762 1.00 98.31 74 ILE A CA 1
ATOM 604 C C . ILE A 1 74 ? 5.859 -2.655 0.599 1.00 98.31 74 ILE A C 1
ATOM 606 O O . ILE A 1 74 ? 7.035 -2.965 0.405 1.00 98.31 74 ILE A O 1
ATOM 610 N N . ILE A 1 75 ? 4.867 -3.088 -0.166 1.00 98.31 75 ILE A N 1
ATOM 611 C CA . ILE A 1 75 ? 5.032 -3.893 -1.370 1.00 98.31 75 ILE A CA 1
ATOM 612 C C . ILE A 1 75 ? 4.292 -3.169 -2.485 1.00 98.31 75 ILE A C 1
ATOM 614 O O . ILE A 1 75 ? 3.144 -2.767 -2.300 1.00 98.31 75 ILE A O 1
ATOM 618 N N . PHE A 1 76 ? 4.944 -3.007 -3.628 1.00 97.88 76 PHE A N 1
ATOM 619 C CA . PHE A 1 76 ? 4.277 -2.570 -4.848 1.00 97.88 76 PHE A CA 1
ATOM 620 C C . PHE A 1 76 ? 4.189 -3.728 -5.818 1.00 97.88 76 PHE A C 1
ATOM 622 O O . PHE A 1 76 ? 5.167 -4.462 -5.977 1.00 97.88 76 PHE A O 1
ATOM 629 N N . ASP A 1 77 ? 3.070 -3.833 -6.516 1.00 97.44 77 ASP A N 1
ATOM 630 C CA . ASP A 1 77 ? 3.070 -4.502 -7.806 1.00 97.44 77 ASP A CA 1
ATOM 631 C C . ASP A 1 77 ? 3.257 -3.464 -8.911 1.00 97.44 77 ASP A C 1
ATOM 633 O O . ASP A 1 77 ? 2.595 -2.423 -8.927 1.00 97.44 77 ASP A O 1
ATOM 637 N N . MET A 1 78 ? 4.215 -3.730 -9.794 1.00 97.56 78 MET A N 1
ATOM 638 C CA . MET A 1 78 ? 4.676 -2.786 -10.803 1.00 97.56 78 MET A CA 1
ATOM 639 C C . MET A 1 78 ? 4.453 -3.348 -12.206 1.00 97.56 78 MET A C 1
ATOM 641 O O . MET A 1 78 ? 5.042 -4.375 -12.565 1.00 97.56 78 MET A O 1
ATOM 645 N N . THR A 1 79 ? 3.697 -2.635 -13.035 1.00 97.12 79 THR A N 1
ATOM 646 C CA . THR A 1 79 ? 3.289 -3.083 -14.373 1.00 97.12 79 THR A CA 1
ATOM 647 C C . THR A 1 79 ? 3.990 -2.321 -15.492 1.00 97.12 79 THR A C 1
ATOM 649 O O . THR A 1 79 ? 4.415 -1.176 -15.337 1.00 97.12 79 THR A O 1
ATOM 652 N N . SER A 1 80 ? 4.159 -2.977 -16.642 1.00 97.62 80 SER A N 1
ATOM 653 C CA . SER A 1 80 ? 4.575 -2.355 -17.906 1.00 97.62 80 SER A CA 1
ATOM 654 C C . SER A 1 80 ? 3.992 -3.112 -19.101 1.00 97.62 80 SER A C 1
ATOM 656 O O . SER A 1 80 ? 3.845 -4.330 -19.047 1.00 97.62 80 SER A O 1
ATOM 658 N N . SER A 1 81 ? 3.715 -2.426 -20.211 1.00 95.81 81 SER A N 1
ATOM 659 C CA . SER A 1 81 ? 3.199 -3.057 -21.442 1.00 95.81 81 SER A CA 1
ATOM 660 C C . SER A 1 81 ? 4.226 -3.946 -22.151 1.00 95.81 81 SER A C 1
ATOM 662 O O . SER A 1 81 ? 3.873 -4.862 -22.885 1.00 95.81 81 SER A O 1
ATOM 664 N N . GLU A 1 82 ? 5.515 -3.687 -21.931 1.00 94.44 82 GLU A N 1
ATOM 665 C CA . GLU A 1 82 ? 6.617 -4.414 -22.554 1.00 94.44 82 GLU A CA 1
ATOM 666 C C . GLU A 1 82 ? 7.607 -4.933 -21.511 1.00 94.44 82 GLU A C 1
ATOM 668 O O . GLU A 1 82 ? 7.741 -4.409 -20.396 1.00 94.44 82 GLU A O 1
ATOM 673 N N . LYS A 1 83 ? 8.358 -5.967 -21.897 1.00 91.31 83 LYS A N 1
ATOM 674 C CA . LYS A 1 83 ? 9.412 -6.528 -21.059 1.00 91.31 83 LYS A CA 1
ATOM 675 C C . LYS A 1 83 ? 10.529 -5.497 -20.882 1.00 91.31 83 LYS A C 1
ATOM 677 O O . LYS A 1 83 ? 11.163 -5.103 -21.852 1.00 91.31 83 LYS A O 1
ATOM 682 N N . ASN A 1 84 ? 10.831 -5.150 -19.632 1.00 86.56 84 ASN A N 1
ATOM 683 C CA . ASN A 1 84 ? 11.871 -4.187 -19.231 1.00 86.56 84 ASN A CA 1
ATOM 684 C C . ASN A 1 84 ? 11.586 -2.715 -19.587 1.00 86.56 84 ASN A C 1
ATOM 686 O O . ASN A 1 84 ? 12.496 -1.895 -19.487 1.00 86.56 84 ASN A O 1
ATOM 690 N N . ALA A 1 85 ? 10.357 -2.369 -19.979 1.00 93.62 85 ALA A N 1
ATOM 691 C CA . ALA A 1 85 ? 9.950 -0.972 -20.082 1.00 93.62 85 ALA A CA 1
ATOM 692 C C . ALA A 1 85 ? 9.778 -0.333 -18.692 1.00 93.62 85 ALA A C 1
ATOM 694 O O . ALA A 1 85 ? 9.699 -1.032 -17.678 1.00 93.62 85 ALA A O 1
ATOM 695 N N . THR A 1 86 ? 9.715 1.002 -18.666 1.00 95.06 86 THR A N 1
ATOM 696 C CA . THR A 1 86 ? 9.410 1.784 -17.461 1.00 95.06 86 THR A CA 1
ATOM 697 C C . THR A 1 86 ? 8.107 1.304 -16.840 1.00 95.06 86 THR A C 1
ATOM 699 O O . THR A 1 86 ? 7.106 1.161 -17.545 1.00 95.06 86 THR A O 1
ATOM 702 N N . LYS A 1 87 ? 8.127 1.085 -15.523 1.00 97.75 87 LYS A N 1
ATOM 703 C CA . LYS A 1 87 ? 6.968 0.594 -14.785 1.00 97.75 87 LYS A CA 1
ATOM 704 C C . LYS A 1 87 ? 6.189 1.689 -14.067 1.00 97.75 87 LYS A C 1
ATOM 706 O O . LYS A 1 87 ? 6.740 2.740 -13.716 1.00 97.75 87 LYS A O 1
ATOM 711 N N . VAL A 1 88 ? 4.926 1.390 -13.800 1.00 97.62 88 VAL A N 1
ATOM 712 C CA . VAL A 1 88 ? 4.031 2.166 -12.936 1.00 97.62 88 VAL A CA 1
ATOM 713 C C . VAL A 1 88 ? 3.453 1.277 -11.836 1.00 97.62 88 VAL A C 1
ATOM 715 O O . VAL A 1 88 ? 3.509 0.055 -11.939 1.00 97.62 88 VAL A O 1
ATOM 718 N N . VAL A 1 89 ? 2.966 1.890 -10.759 1.00 97.12 89 VAL A N 1
ATOM 719 C CA . VAL A 1 89 ? 2.317 1.187 -9.641 1.00 97.12 89 VAL A CA 1
ATOM 720 C C . VAL A 1 89 ? 0.914 0.727 -10.042 1.00 97.12 89 VAL A C 1
ATOM 722 O O . VAL A 1 89 ? 0.058 1.572 -10.297 1.00 97.12 89 VAL A O 1
ATOM 725 N N . GLU A 1 90 ? 0.676 -0.581 -10.002 1.00 95.88 90 GLU A N 1
ATOM 726 C CA . GLU A 1 90 ? -0.642 -1.211 -10.198 1.00 95.88 90 GLU A CA 1
ATOM 727 C C . GLU A 1 90 ? -1.371 -1.424 -8.869 1.00 95.88 90 GLU A C 1
ATOM 729 O O . GLU A 1 90 ? -2.581 -1.227 -8.748 1.00 95.88 90 GLU A O 1
ATOM 734 N N . SER A 1 91 ? -0.616 -1.800 -7.835 1.00 96.75 91 SER A N 1
ATOM 735 C CA . SER A 1 91 ? -1.140 -1.943 -6.483 1.00 96.75 91 SER A CA 1
ATOM 736 C C . SER A 1 91 ? -0.092 -1.642 -5.418 1.00 96.75 91 SER A C 1
ATOM 738 O O . SER A 1 91 ? 1.120 -1.661 -5.660 1.00 96.75 91 SER A O 1
ATOM 740 N N . ILE A 1 92 ? -0.584 -1.330 -4.223 1.00 98.00 92 ILE A N 1
ATOM 741 C CA . ILE A 1 92 ? 0.194 -1.009 -3.032 1.00 98.00 92 ILE A CA 1
ATOM 742 C C . ILE A 1 92 ? -0.342 -1.857 -1.886 1.00 98.00 92 ILE A C 1
ATOM 744 O O . ILE A 1 92 ? -1.519 -1.757 -1.547 1.00 98.00 92 ILE A O 1
ATOM 748 N N . THR A 1 93 ? 0.536 -2.605 -1.230 1.00 98.25 93 THR A N 1
ATOM 749 C CA . THR A 1 93 ? 0.218 -3.333 -0.000 1.00 98.25 93 THR A CA 1
ATOM 750 C C . THR A 1 93 ? 1.059 -2.797 1.149 1.00 98.25 93 THR A C 1
ATOM 752 O O . THR A 1 93 ? 2.287 -2.746 1.058 1.00 98.25 93 THR A O 1
ATOM 755 N N . LEU A 1 94 ? 0.405 -2.424 2.247 1.00 98.56 94 LEU A N 1
ATOM 756 C CA . LEU A 1 94 ? 1.03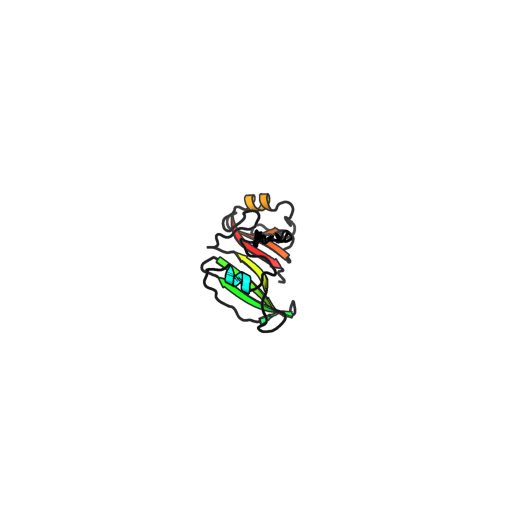8 -2.142 3.527 1.00 98.56 94 LEU A CA 1
ATOM 757 C C . LEU A 1 94 ? 0.888 -3.316 4.479 1.00 98.56 94 LEU A C 1
ATOM 759 O O . LEU A 1 94 ? -0.196 -3.872 4.634 1.00 98.56 94 LEU A O 1
ATOM 763 N N . VAL A 1 95 ? 1.969 -3.597 5.192 1.00 98.31 95 VAL A N 1
ATOM 764 C CA . VAL A 1 95 ? 2.040 -4.547 6.302 1.00 98.31 95 VAL A CA 1
ATOM 765 C C . VAL A 1 95 ? 2.915 -3.958 7.410 1.00 98.31 95 VAL A C 1
ATOM 767 O O . VAL A 1 95 ? 3.610 -2.959 7.213 1.00 98.31 95 VAL A O 1
ATOM 770 N N . SER A 1 96 ? 2.923 -4.564 8.596 1.00 97.19 96 SER A N 1
ATOM 771 C CA . SER A 1 96 ? 3.923 -4.226 9.622 1.00 97.19 96 SER A CA 1
ATOM 772 C C . SER A 1 96 ? 5.352 -4.391 9.058 1.00 97.19 96 SER A C 1
ATOM 774 O O . SER A 1 96 ? 5.601 -5.385 8.373 1.00 97.19 96 SER A O 1
ATOM 776 N N . PRO A 1 97 ? 6.304 -3.467 9.311 1.00 97.56 97 PRO A N 1
ATOM 777 C CA . PRO A 1 97 ? 6.269 -2.368 10.284 1.00 97.56 97 PRO A CA 1
ATOM 778 C C . PRO A 1 97 ? 5.872 -0.996 9.703 1.00 97.56 97 PRO A C 1
ATOM 780 O O . PRO A 1 97 ? 6.305 0.033 10.225 1.00 97.56 97 PRO A O 1
ATOM 783 N N . SER A 1 98 ? 5.099 -0.939 8.613 1.00 97.94 98 SER A N 1
ATOM 784 C CA . SER A 1 98 ? 4.791 0.333 7.955 1.00 97.94 98 SER A CA 1
ATOM 785 C C . SER A 1 98 ? 4.116 1.340 8.883 1.00 97.94 98 SER A C 1
ATOM 787 O O . SER A 1 98 ? 3.167 1.030 9.601 1.00 97.94 98 SER A O 1
ATOM 789 N N . THR A 1 99 ? 4.592 2.581 8.821 1.00 97.06 99 THR A N 1
ATOM 790 C CA . THR A 1 99 ? 4.002 3.738 9.510 1.00 97.06 99 THR A CA 1
ATOM 791 C C . THR A 1 99 ? 3.187 4.621 8.568 1.00 97.06 99 THR A C 1
ATOM 793 O O . THR A 1 99 ? 2.641 5.645 8.988 1.00 97.06 99 THR A O 1
ATOM 796 N N . LEU A 1 100 ? 3.112 4.241 7.288 1.00 97.62 100 LEU A N 1
ATOM 797 C CA . LEU A 1 100 ? 2.344 4.960 6.287 1.00 97.62 100 LEU A CA 1
ATOM 798 C C . LEU A 1 100 ? 0.846 4.835 6.570 1.00 97.62 100 LEU A C 1
ATOM 800 O O . LEU A 1 100 ? 0.364 3.871 7.168 1.00 97.62 100 LEU A O 1
ATOM 804 N N . LYS A 1 101 ? 0.111 5.850 6.128 1.00 98.25 101 LYS A N 1
ATOM 805 C CA . LYS A 1 101 ? -1.331 5.956 6.307 1.00 98.25 101 LYS A CA 1
ATOM 806 C C . LYS A 1 101 ? -1.985 6.331 4.993 1.00 98.25 101 LYS A C 1
ATOM 808 O O . LYS A 1 101 ? -1.377 7.022 4.174 1.00 98.25 101 LYS A O 1
ATOM 813 N N . THR A 1 102 ? -3.229 5.905 4.838 1.00 97.81 102 THR A N 1
ATOM 814 C CA . THR A 1 102 ? -4.123 6.430 3.808 1.00 97.81 102 THR A CA 1
ATOM 815 C C . THR A 1 102 ? -4.378 7.925 4.016 1.00 97.81 102 THR A C 1
ATOM 817 O O . THR A 1 102 ? -4.193 8.435 5.127 1.00 97.81 102 THR A O 1
ATOM 820 N N . ASP A 1 103 ? -4.879 8.627 2.998 1.00 94.94 103 ASP A N 1
ATOM 821 C CA . ASP A 1 103 ? -5.249 10.051 3.114 1.00 94.94 103 ASP A CA 1
ATOM 822 C C . ASP A 1 103 ? -6.320 10.325 4.183 1.00 94.94 103 ASP A C 1
ATOM 824 O O . ASP A 1 103 ? -6.420 11.435 4.706 1.00 94.94 103 ASP A O 1
ATOM 828 N N . LYS A 1 104 ? -7.106 9.307 4.561 1.00 96.56 104 LYS A N 1
ATOM 829 C CA . LYS A 1 104 ? -8.076 9.386 5.666 1.00 96.56 104 LYS A CA 1
ATOM 830 C C . LYS A 1 104 ? -7.484 8.995 7.029 1.00 96.56 104 LYS A C 1
ATOM 832 O O . LYS A 1 104 ? -8.219 8.827 7.997 1.00 96.56 104 LYS A O 1
ATOM 837 N N . GLY A 1 105 ? -6.162 8.848 7.128 1.00 97.81 105 GLY A N 1
ATOM 838 C CA . GLY A 1 105 ? -5.444 8.632 8.387 1.00 97.81 105 GLY A CA 1
ATOM 839 C C . GLY A 1 105 ? -5.421 7.189 8.903 1.00 97.81 105 GLY A C 1
ATOM 840 O O . GLY A 1 105 ? -4.916 6.962 10.007 1.00 97.81 105 GLY A O 1
ATOM 841 N N . ILE A 1 106 ? -5.915 6.225 8.121 1.00 98.75 106 ILE A N 1
ATOM 842 C CA . ILE A 1 106 ? -5.917 4.796 8.475 1.00 98.75 106 ILE A CA 1
ATOM 843 C C . ILE A 1 106 ? -4.577 4.159 8.115 1.00 98.75 106 ILE A C 1
ATOM 845 O O . ILE A 1 106 ? -4.104 4.340 6.994 1.00 98.75 106 ILE A O 1
ATOM 849 N N . GLY A 1 107 ? -3.987 3.418 9.050 1.00 98.62 107 GLY A N 1
ATOM 850 C CA . GLY A 1 107 ? -2.736 2.678 8.872 1.00 98.62 107 GLY A CA 1
ATOM 851 C C . GLY A 1 107 ? -2.764 1.342 9.616 1.00 98.62 107 GLY A C 1
ATOM 852 O O . GLY A 1 107 ? -3.777 0.979 10.217 1.00 98.62 107 GLY A O 1
ATOM 853 N N . ILE A 1 108 ? -1.639 0.627 9.610 1.00 98.69 108 ILE A N 1
ATOM 854 C CA . ILE A 1 108 ? -1.484 -0.616 10.378 1.00 98.69 108 ILE A CA 1
ATOM 855 C C . ILE A 1 108 ? -1.759 -0.349 11.865 1.00 98.69 108 ILE A C 1
ATOM 857 O O . ILE A 1 108 ? -1.252 0.613 12.447 1.00 98.69 108 ILE A O 1
ATOM 861 N N . GLY A 1 109 ? -2.584 -1.195 12.481 1.00 98.62 109 GLY A N 1
ATOM 862 C CA . GLY A 1 109 ? -3.000 -1.089 13.878 1.00 98.62 109 GLY A CA 1
ATOM 863 C C . GLY A 1 109 ? -4.192 -0.164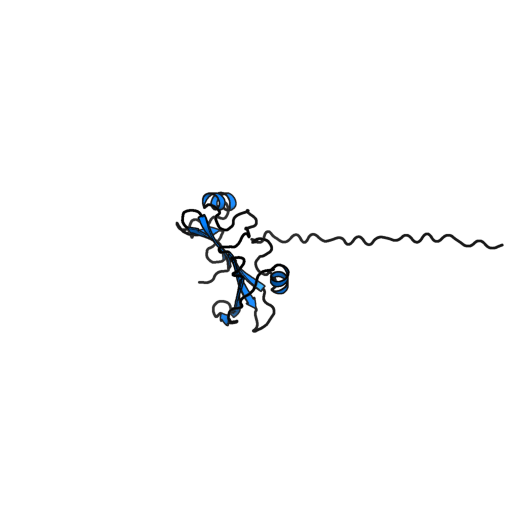 14.152 1.00 98.62 109 GLY A C 1
ATOM 864 O O . GLY A 1 109 ? -4.662 -0.151 15.294 1.00 98.62 109 GLY A O 1
ATOM 865 N N . SER A 1 110 ? -4.705 0.568 13.152 1.00 98.81 110 SER A N 1
ATOM 866 C CA . SER A 1 110 ? -5.988 1.279 13.265 1.00 98.81 110 SER A CA 1
ATOM 867 C C . SER A 1 110 ? -7.114 0.301 13.600 1.00 98.81 110 SER A C 1
ATOM 869 O O . SER A 1 110 ? -7.117 -0.836 13.143 1.00 98.81 110 SER A O 1
ATOM 871 N N . THR A 1 111 ? -8.072 0.725 14.411 1.00 98.62 111 THR A N 1
ATOM 872 C CA . THR A 1 111 ? -9.244 -0.077 14.777 1.00 98.62 111 THR A CA 1
ATOM 873 C C . THR A 1 111 ? -10.258 -0.124 13.641 1.00 98.62 111 THR A C 1
ATOM 875 O O . THR A 1 111 ? -10.386 0.832 12.877 1.00 98.62 111 THR A O 1
ATOM 878 N N . GLU A 1 112 ? -11.050 -1.190 13.575 1.00 98.25 112 GLU A N 1
ATOM 879 C CA . GLU A 1 112 ? -12.160 -1.301 12.619 1.00 98.25 112 GLU A CA 1
ATOM 880 C C . GLU A 1 112 ? -13.114 -0.092 12.678 1.00 98.25 112 GLU A C 1
ATOM 882 O O . GLU A 1 112 ? -13.508 0.449 11.648 1.00 98.25 112 GLU A O 1
ATOM 887 N N . ASN A 1 113 ? -13.419 0.414 13.878 1.00 98.44 113 ASN A N 1
ATOM 888 C CA . ASN A 1 113 ? -14.261 1.602 14.042 1.00 98.44 113 ASN A CA 1
ATOM 889 C C . ASN A 1 113 ? -13.651 2.864 13.413 1.00 98.44 113 ASN A C 1
ATOM 891 O O . ASN A 1 113 ? -14.384 3.695 12.875 1.00 98.44 113 ASN A O 1
ATOM 895 N N 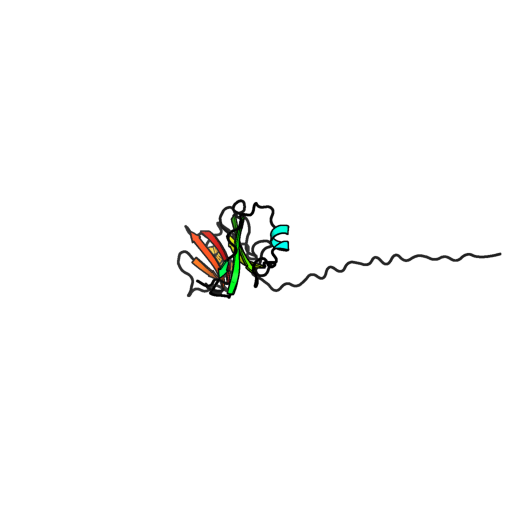. GLU A 1 114 ? -12.327 3.035 13.468 1.00 98.75 114 GLU A N 1
ATOM 896 C CA . GLU A 1 114 ? -11.656 4.133 12.763 1.00 98.75 114 GLU A CA 1
ATOM 897 C C . GLU A 1 114 ? -11.811 3.976 11.246 1.00 98.75 114 GLU A C 1
ATOM 899 O O . GLU A 1 114 ? -12.142 4.955 10.575 1.00 98.75 114 GLU A O 1
ATOM 904 N N . VAL A 1 115 ? -11.666 2.751 10.719 1.00 98.56 115 VAL A N 1
ATOM 905 C CA . VAL A 1 115 ? -11.877 2.449 9.290 1.00 98.56 115 VAL A CA 1
ATOM 906 C C . VAL A 1 115 ? -13.307 2.784 8.866 1.00 98.56 115 VAL A C 1
ATOM 908 O O . VAL A 1 115 ? -13.504 3.534 7.908 1.00 98.56 115 VAL A O 1
ATOM 911 N N . ILE A 1 116 ? -14.307 2.305 9.613 1.00 98.25 116 ILE A N 1
ATOM 912 C CA . ILE A 1 116 ? -15.726 2.596 9.365 1.00 98.25 116 ILE A CA 1
ATOM 913 C C . ILE A 1 116 ? -15.956 4.108 9.347 1.00 98.25 116 ILE A C 1
ATOM 915 O O . ILE A 1 116 ? -16.570 4.632 8.420 1.00 98.25 116 ILE A O 1
ATOM 919 N N . ASN A 1 117 ? -15.454 4.837 10.344 1.00 98.44 117 ASN A N 1
ATOM 920 C CA . ASN A 1 117 ? -15.656 6.283 10.422 1.00 98.44 117 ASN A CA 1
ATOM 921 C C . ASN A 1 117 ? -15.032 7.031 9.237 1.00 98.44 117 ASN A C 1
ATOM 923 O O . ASN A 1 117 ? -15.641 7.981 8.738 1.00 98.44 117 ASN A O 1
ATOM 927 N N . ALA A 1 118 ? -13.861 6.590 8.778 1.00 98.00 118 ALA A N 1
ATOM 928 C CA . ALA A 1 118 ? -13.154 7.175 7.646 1.00 98.00 118 ALA A CA 1
ATOM 929 C C . ALA A 1 118 ? -13.819 6.870 6.291 1.00 98.00 118 ALA A C 1
ATOM 931 O O . ALA A 1 118 ? -13.865 7.750 5.430 1.00 98.00 118 ALA A O 1
ATOM 932 N N . TYR A 1 119 ? -14.352 5.656 6.105 1.00 97.50 119 TYR A N 1
ATOM 933 C CA . TYR A 1 119 ? -14.755 5.145 4.787 1.00 97.50 119 TYR A CA 1
ATOM 934 C C . TYR A 1 119 ? -16.226 4.726 4.658 1.00 97.50 119 TYR A C 1
ATOM 936 O O . TYR A 1 119 ? -16.618 4.233 3.604 1.00 97.50 119 TYR A O 1
ATOM 944 N N . LYS A 1 120 ? -17.090 4.959 5.659 1.00 97.56 120 LYS A N 1
ATOM 945 C CA . LYS A 1 120 ? -18.512 4.536 5.642 1.00 97.56 120 LYS A CA 1
ATOM 946 C C . LYS A 1 120 ? -19.291 4.874 4.366 1.00 97.56 120 LYS A C 1
ATOM 948 O O . LYS A 1 120 ? -20.204 4.135 4.020 1.00 97.56 120 LYS A O 1
ATOM 953 N N . SER A 1 121 ? -18.979 5.982 3.689 1.00 96.81 121 SER A N 1
ATOM 954 C CA . SER A 1 121 ? -19.670 6.399 2.458 1.00 96.81 121 SER A CA 1
ATOM 955 C C . SER A 1 121 ? -19.292 5.565 1.234 1.00 96.81 121 SER A C 1
ATOM 957 O O . SER A 1 121 ? -20.030 5.571 0.257 1.00 96.81 121 SER A O 1
ATOM 959 N N . ARG A 1 122 ? -18.149 4.879 1.292 1.00 96.69 122 ARG A N 1
ATOM 960 C CA . ARG A 1 122 ? -17.587 4.010 0.250 1.00 96.69 122 ARG A CA 1
ATOM 961 C C . ARG A 1 122 ? -17.541 2.542 0.689 1.00 96.69 122 ARG A C 1
ATOM 963 O O . ARG A 1 122 ? -16.968 1.704 0.009 1.00 96.69 122 ARG A O 1
ATOM 970 N N . TRP A 1 123 ? -18.118 2.216 1.845 1.00 97.75 123 TRP A N 1
ATOM 971 C CA . TRP A 1 123 ? -18.090 0.862 2.381 1.00 97.75 123 TRP A CA 1
ATOM 972 C C . TRP A 1 123 ? -18.953 -0.079 1.538 1.00 97.75 123 TRP A C 1
ATOM 974 O O . TRP A 1 123 ? -20.185 0.024 1.532 1.00 97.75 123 TRP A O 1
ATOM 984 N N . ASN A 1 124 ? -18.310 -1.051 0.896 1.00 97.44 124 ASN A N 1
ATOM 985 C CA . ASN A 1 124 ? -18.990 -2.159 0.250 1.00 97.44 124 ASN A CA 1
ATOM 986 C C . ASN A 1 124 ? -19.271 -3.276 1.260 1.00 97.44 124 ASN A C 1
ATOM 988 O O . ASN A 1 124 ? -18.474 -4.189 1.477 1.00 97.44 124 ASN A O 1
ATOM 992 N N . LYS A 1 125 ? -20.446 -3.202 1.884 1.00 96.81 125 LYS A N 1
ATOM 993 C CA . LYS A 1 125 ? -20.902 -4.202 2.859 1.00 96.81 125 LYS A CA 1
ATOM 994 C C . LYS A 1 125 ? -21.134 -5.587 2.259 1.00 96.81 125 LYS A C 1
ATOM 996 O O . LYS A 1 125 ? -21.068 -6.556 2.999 1.00 96.81 125 LYS A O 1
ATOM 1001 N N . GLY A 1 126 ? -21.452 -5.672 0.966 1.00 97.12 126 GLY A N 1
ATOM 1002 C CA . GLY A 1 126 ? -21.745 -6.945 0.303 1.00 97.12 126 GLY A CA 1
ATOM 1003 C C . GLY A 1 126 ? -20.500 -7.803 0.091 1.00 97.12 126 GLY A C 1
ATOM 1004 O O . GLY A 1 126 ? -20.600 -9.024 0.094 1.00 97.12 126 GLY A O 1
ATOM 1005 N N . GLU A 1 127 ? -19.342 -7.160 -0.056 1.00 96.25 127 GLU A N 1
ATOM 1006 C CA . GLU A 1 127 ? -18.045 -7.821 -0.251 1.00 96.25 127 GLU A CA 1
ATOM 1007 C C . GLU A 1 127 ? -17.182 -7.836 1.021 1.00 96.25 127 GLU A C 1
ATOM 1009 O O . GLU A 1 127 ? -16.146 -8.497 1.067 1.00 96.25 127 GLU A O 1
ATOM 1014 N N . SER A 1 128 ? -17.609 -7.127 2.070 1.00 97.00 128 SER A N 1
ATOM 1015 C CA . SER A 1 128 ? -16.951 -7.159 3.377 1.00 97.00 128 SER A CA 1
ATOM 1016 C C . SER A 1 128 ? -17.324 -8.414 4.170 1.00 97.00 128 SER A C 1
ATOM 1018 O O . SER A 1 128 ? -18.427 -8.947 4.051 1.00 97.00 128 SER A O 1
ATOM 1020 N N . ARG A 1 129 ? -16.406 -8.851 5.031 1.00 96.00 129 ARG A N 1
ATOM 1021 C CA . ARG A 1 129 ? -16.537 -10.002 5.941 1.00 96.00 129 ARG A CA 1
ATOM 1022 C C . ARG A 1 129 ? -15.800 -9.702 7.253 1.00 96.00 129 ARG A C 1
ATOM 1024 O O . ARG A 1 129 ? -15.124 -8.684 7.347 1.00 96.00 129 ARG A O 1
ATOM 1031 N N . ASP A 1 130 ? -15.914 -10.575 8.250 1.00 94.62 130 ASP A N 1
ATOM 1032 C CA . ASP A 1 130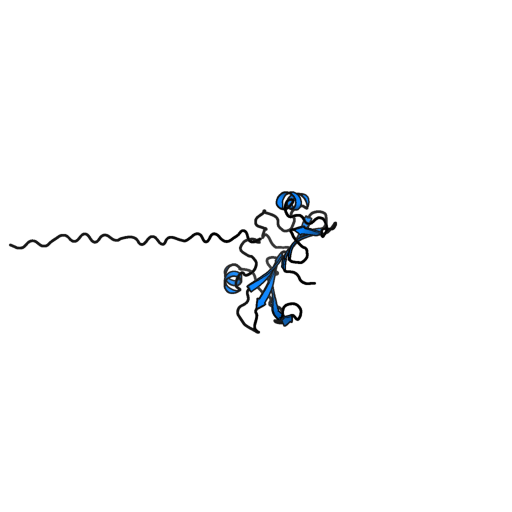 ? -15.418 -10.320 9.616 1.00 94.62 130 ASP A CA 1
ATOM 1033 C C . ASP A 1 130 ? -13.926 -9.929 9.693 1.00 94.62 130 ASP A C 1
ATOM 1035 O O . ASP A 1 130 ? -13.533 -9.137 10.546 1.00 94.62 130 ASP A O 1
ATOM 1039 N N . ASP A 1 131 ? -13.085 -10.459 8.801 1.00 97.19 131 ASP A N 1
ATOM 1040 C CA . ASP A 1 131 ? -11.646 -10.173 8.724 1.00 97.19 131 ASP A CA 1
ATOM 1041 C C . ASP A 1 131 ? -11.279 -9.189 7.599 1.00 97.19 131 ASP A C 1
ATOM 1043 O O . ASP A 1 131 ? -10.094 -8.998 7.332 1.00 97.19 131 ASP A O 1
ATOM 1047 N N . LEU A 1 132 ? -12.245 -8.596 6.890 1.00 97.81 132 LEU A N 1
ATOM 1048 C CA . LEU A 1 132 ? -11.979 -7.774 5.707 1.00 97.81 132 LEU A CA 1
ATOM 1049 C C . LEU A 1 132 ? -13.019 -6.668 5.520 1.00 97.81 132 LEU A C 1
ATOM 1051 O O . LEU A 1 132 ? -14.187 -6.922 5.220 1.00 97.81 132 LEU A O 1
ATOM 1055 N N . PHE A 1 133 ? -12.551 -5.426 5.575 1.00 98.31 133 PHE A N 1
ATOM 1056 C CA . PHE A 1 133 ? -13.335 -4.248 5.232 1.00 98.31 133 PHE A CA 1
ATOM 1057 C C . PHE A 1 133 ? -13.009 -3.786 3.808 1.00 98.31 133 PHE A C 1
ATOM 1059 O O . PHE A 1 133 ? -11.859 -3.450 3.513 1.00 98.31 133 PHE A O 1
ATOM 1066 N N . VAL A 1 134 ? -14.022 -3.736 2.941 1.00 97.81 134 VAL A N 1
ATOM 1067 C CA . VAL A 1 134 ? -13.872 -3.369 1.524 1.00 97.81 134 VAL A CA 1
ATOM 1068 C C . VAL A 1 134 ? -14.401 -1.958 1.267 1.00 97.81 134 VAL A C 1
ATOM 1070 O O . VAL A 1 134 ? -15.559 -1.641 1.555 1.00 97.81 134 VAL A O 1
ATOM 1073 N N . VAL A 1 135 ? -13.553 -1.114 0.688 1.00 96.81 135 VAL A N 1
ATOM 1074 C CA . VAL A 1 135 ? -13.893 0.210 0.159 1.00 96.81 135 VAL A CA 1
ATOM 1075 C C . VAL A 1 135 ? -14.032 0.105 -1.356 1.00 96.81 135 VAL A C 1
ATOM 1077 O O . VAL A 1 135 ? -13.094 -0.305 -2.032 1.00 96.81 135 VAL A O 1
ATOM 1080 N N . ASP A 1 136 ? -15.187 0.518 -1.872 1.00 94.81 136 ASP A N 1
ATOM 1081 C CA . ASP A 1 136 ? -15.631 0.415 -3.266 1.00 94.81 136 ASP A CA 1
ATOM 1082 C C . ASP A 1 136 ? -15.804 -1.023 -3.778 1.00 94.81 136 ASP A C 1
ATOM 1084 O O . ASP A 1 136 ? -16.937 -1.507 -3.821 1.00 94.81 136 ASP A O 1
ATOM 1088 N N . SER A 1 137 ? -14.732 -1.720 -4.162 1.00 92.88 137 SER A N 1
ATOM 1089 C CA . SER A 1 137 ? -14.813 -3.093 -4.674 1.00 92.88 137 SER A CA 1
ATOM 1090 C C . SER A 1 137 ? -13.602 -3.940 -4.295 1.00 92.88 137 SER A C 1
ATOM 1092 O O . SER A 1 137 ? -12.471 -3.459 -4.252 1.00 92.88 137 SER A O 1
ATOM 1094 N N . ILE A 1 138 ? -13.839 -5.234 -4.089 1.00 90.44 138 ILE A N 1
ATOM 1095 C CA . ILE A 1 138 ? -12.812 -6.256 -3.883 1.00 90.44 138 ILE A CA 1
ATOM 1096 C C . ILE A 1 138 ? -11.916 -6.444 -5.119 1.00 90.44 138 ILE A C 1
ATOM 1098 O O . ILE A 1 138 ? -10.761 -6.827 -4.971 1.00 90.44 138 ILE A O 1
ATOM 1102 N N . PHE A 1 139 ? -12.415 -6.117 -6.318 1.00 87.12 139 PHE A N 1
ATOM 1103 C CA . PHE A 1 139 ? -11.643 -6.147 -7.568 1.00 87.12 139 PHE A CA 1
ATOM 1104 C C . PHE A 1 139 ? -10.882 -4.841 -7.840 1.00 87.12 139 PHE A C 1
ATOM 1106 O O . PHE A 1 139 ? -10.051 -4.767 -8.742 1.00 87.12 139 PHE A O 1
ATOM 1113 N N . GLY A 1 140 ? -11.185 -3.777 -7.098 1.00 87.12 140 GLY A N 1
ATOM 1114 C CA . GLY A 1 140 ? -10.651 -2.447 -7.355 1.00 87.12 140 GLY A CA 1
ATOM 1115 C C . GLY A 1 140 ? -11.074 -1.464 -6.280 1.00 87.12 140 GLY A C 1
ATOM 1116 O O . GLY A 1 140 ? -12.224 -1.025 -6.261 1.00 87.12 140 GLY A O 1
ATOM 1117 N N . GLY A 1 141 ? -10.148 -1.113 -5.392 1.00 93.25 141 GLY A N 1
ATOM 1118 C CA . GLY A 1 141 ? -10.452 -0.252 -4.256 1.00 93.25 141 GLY A CA 1
ATOM 1119 C C . GLY A 1 141 ? -9.412 -0.332 -3.147 1.00 93.25 141 GLY A C 1
ATOM 1120 O O . GLY A 1 141 ? -8.224 -0.548 -3.403 1.00 93.25 141 GLY A O 1
ATOM 1121 N N . ILE A 1 142 ? -9.879 -0.143 -1.909 1.00 97.31 142 ILE A N 1
ATOM 1122 C CA . ILE A 1 142 ? -9.060 -0.300 -0.704 1.00 97.31 142 ILE A CA 1
ATOM 1123 C C . ILE A 1 142 ? -9.602 -1.455 0.123 1.00 97.31 142 ILE A C 1
ATOM 1125 O O . ILE A 1 142 ? -10.782 -1.497 0.466 1.00 97.31 142 ILE A O 1
ATOM 1129 N N . LEU A 1 143 ? -8.718 -2.369 0.486 1.00 97.75 143 LEU A N 1
ATOM 1130 C CA . LEU A 1 143 ? -9.024 -3.523 1.306 1.00 97.75 143 LEU A CA 1
ATOM 1131 C C . LEU A 1 143 ? -8.247 -3.381 2.613 1.00 97.75 143 LEU A C 1
ATOM 1133 O O . LEU A 1 143 ? -7.027 -3.234 2.594 1.00 97.75 143 LEU A O 1
ATOM 1137 N N . PHE A 1 144 ? -8.946 -3.419 3.744 1.00 98.56 144 PHE A N 1
ATOM 1138 C CA . PHE A 1 144 ? -8.326 -3.472 5.067 1.00 98.56 144 PHE A CA 1
ATOM 1139 C C . PHE A 1 144 ? -8.573 -4.853 5.661 1.00 98.56 144 PHE A C 1
ATOM 1141 O O . PHE A 1 144 ? -9.709 -5.151 6.046 1.00 98.56 144 PHE A O 1
ATOM 1148 N N . ARG A 1 145 ? -7.541 -5.696 5.762 1.00 98.44 145 ARG A N 1
ATOM 1149 C CA . ARG A 1 145 ? -7.670 -6.932 6.537 1.00 98.44 145 ARG A CA 1
ATOM 1150 C C . ARG A 1 145 ? -7.557 -6.617 8.012 1.00 98.44 145 ARG A C 1
ATOM 1152 O O . ARG A 1 145 ? -6.685 -5.860 8.447 1.00 98.44 145 ARG A O 1
ATOM 1159 N N . LEU A 1 146 ? -8.445 -7.221 8.778 1.00 98.44 146 LEU A N 1
ATOM 1160 C CA . LEU A 1 146 ? -8.563 -7.031 10.206 1.00 98.44 146 LEU A CA 1
ATOM 1161 C C . LEU A 1 146 ? -8.144 -8.302 10.936 1.00 98.44 146 LEU A C 1
ATOM 1163 O O . LEU A 1 146 ? -8.513 -9.414 10.567 1.00 98.44 146 LEU A O 1
ATOM 1167 N N . LYS A 1 147 ? -7.420 -8.111 12.032 1.00 98.25 147 LYS A N 1
ATOM 1168 C CA . LYS A 1 147 ? -7.096 -9.143 13.006 1.00 98.25 147 LYS A CA 1
ATOM 1169 C C . LYS A 1 147 ? -7.234 -8.561 14.396 1.00 98.25 147 LYS A C 1
ATOM 1171 O O . LYS A 1 147 ? -6.734 -7.472 14.674 1.00 98.25 147 LYS A O 1
ATOM 1176 N N . ASP A 1 148 ? -7.967 -9.265 15.251 1.00 97.12 148 ASP A N 1
ATOM 1177 C CA . ASP A 1 148 ? -8.278 -8.816 16.611 1.00 97.12 148 ASP A CA 1
ATOM 1178 C C . ASP A 1 148 ? -8.863 -7.383 16.644 1.00 97.12 148 ASP A C 1
ATOM 1180 O O . ASP A 1 148 ? -8.528 -6.561 17.501 1.00 97.12 148 ASP A O 1
ATOM 1184 N N . GLY A 1 149 ? -9.720 -7.064 15.662 1.00 96.94 149 GLY A N 1
ATOM 1185 C CA . GLY A 1 149 ? -10.390 -5.763 15.519 1.00 96.94 149 GLY A CA 1
ATOM 1186 C C . GLY A 1 149 ? -9.492 -4.612 15.048 1.00 96.94 149 GLY A C 1
ATOM 1187 O O . GLY A 1 149 ? -9.882 -3.444 15.160 1.00 96.94 149 GLY A O 1
ATOM 1188 N N . LYS A 1 150 ? -8.286 -4.911 14.550 1.00 98.50 150 LYS A N 1
ATOM 1189 C CA . LYS A 1 150 ? -7.310 -3.924 14.072 1.00 98.50 150 LYS A CA 1
ATOM 1190 C C . LYS A 1 150 ? -6.794 -4.257 12.680 1.00 98.50 150 LYS A C 1
ATOM 1192 O O . LYS A 1 150 ? -6.673 -5.421 12.329 1.00 98.50 150 LYS A O 1
ATOM 1197 N N . VAL A 1 151 ? -6.432 -3.232 11.919 1.00 98.75 151 VAL A N 1
ATOM 1198 C CA . VAL A 1 151 ? -5.837 -3.348 10.585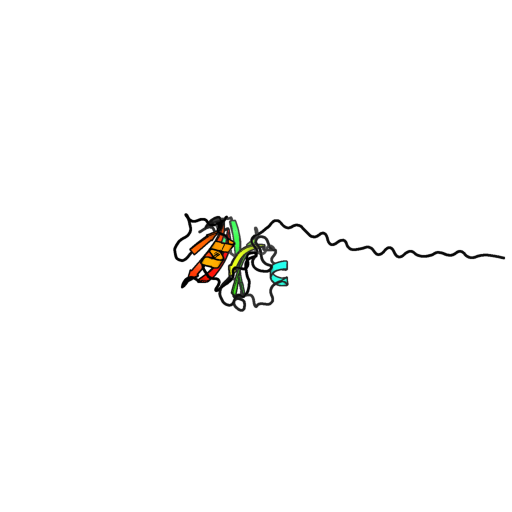 1.00 98.75 151 VAL A CA 1
ATOM 1199 C C . VAL A 1 151 ? -4.491 -4.073 10.670 1.00 98.75 151 VAL A C 1
ATOM 1201 O O . VAL A 1 151 ? -3.549 -3.563 11.281 1.00 98.75 151 VAL A O 1
ATOM 1204 N N . GLU A 1 152 ? -4.407 -5.249 10.052 1.00 98.56 152 GLU A N 1
ATOM 1205 C CA . GLU A 1 152 ? -3.177 -6.043 9.902 1.00 98.56 152 GLU A CA 1
ATOM 1206 C C . GLU A 1 152 ? -2.482 -5.747 8.569 1.00 98.56 152 GLU A C 1
ATOM 1208 O O . GLU A 1 152 ? -1.253 -5.658 8.526 1.00 98.56 152 GLU A O 1
ATOM 1213 N N . ASP A 1 153 ? -3.268 -5.537 7.510 1.00 98.12 153 ASP A N 1
ATOM 1214 C CA . ASP A 1 153 ? -2.791 -5.163 6.184 1.00 98.12 153 ASP A CA 1
ATOM 1215 C C . ASP A 1 153 ? -3.756 -4.205 5.474 1.00 98.12 153 ASP A C 1
ATOM 1217 O O . ASP A 1 153 ? -4.947 -4.120 5.790 1.00 98.12 153 ASP A O 1
ATOM 1221 N N . ILE A 1 154 ? -3.197 -3.428 4.546 1.00 98.50 154 ILE A N 1
ATOM 1222 C CA . ILE A 1 154 ? -3.940 -2.510 3.680 1.00 98.50 154 ILE A CA 1
ATOM 1223 C C . ILE A 1 154 ? -3.516 -2.790 2.252 1.00 98.50 154 ILE A C 1
ATOM 1225 O O . ILE A 1 154 ? -2.331 -2.698 1.952 1.00 98.50 154 ILE A O 1
ATOM 1229 N N . PHE A 1 155 ? -4.464 -3.051 1.367 1.00 97.94 155 PHE A N 1
ATOM 1230 C CA . PHE A 1 155 ? -4.232 -3.112 -0.069 1.00 97.94 155 PHE A CA 1
ATOM 1231 C C . PHE A 1 155 ? -4.964 -1.961 -0.759 1.00 97.94 155 PHE A C 1
ATOM 1233 O O . PHE A 1 155 ? -6.112 -1.674 -0.431 1.00 97.94 155 PHE A O 1
ATOM 1240 N N . VAL A 1 156 ? -4.299 -1.308 -1.709 1.00 97.00 156 VAL A N 1
ATOM 1241 C CA . VAL A 1 156 ? -4.856 -0.284 -2.601 1.00 97.00 156 VAL A CA 1
ATOM 1242 C C . VAL A 1 156 ? -4.504 -0.679 -4.025 1.00 97.00 156 VAL A C 1
ATOM 1244 O O . VAL A 1 156 ? -3.321 -0.755 -4.351 1.00 97.00 156 VAL A O 1
ATOM 1247 N N . GLY A 1 157 ? -5.491 -0.904 -4.883 1.00 93.12 157 GLY A N 1
ATOM 1248 C CA . GLY A 1 157 ? -5.211 -1.310 -6.257 1.00 93.12 157 GLY A CA 1
ATOM 1249 C C . GLY A 1 157 ? -6.401 -1.913 -6.972 1.00 93.12 157 GLY A C 1
ATOM 1250 O O . GLY A 1 157 ? -7.461 -2.121 -6.378 1.00 93.12 157 GLY A O 1
ATOM 1251 N N . ALA A 1 158 ? -6.188 -2.205 -8.251 1.00 82.19 158 ALA A N 1
ATOM 1252 C CA . ALA A 1 158 ? -7.005 -3.148 -8.992 1.00 82.19 158 ALA A CA 1
ATOM 1253 C C . ALA A 1 158 ? -6.445 -4.555 -8.752 1.00 82.19 158 ALA A C 1
ATOM 1255 O O . ALA A 1 158 ? -5.245 -4.791 -8.876 1.00 82.19 158 ALA A O 1
ATOM 1256 N N . GLY A 1 159 ? -7.309 -5.473 -8.337 1.00 62.78 159 GLY A N 1
ATOM 1257 C CA . GLY A 1 159 ? -6.982 -6.879 -8.158 1.00 62.78 159 GLY A CA 1
ATOM 1258 C C . GLY A 1 159 ? -7.846 -7.711 -9.092 1.00 62.78 159 GLY A C 1
ATOM 1259 O O . GLY A 1 159 ? -9.071 -7.681 -8.995 1.00 62.78 159 GLY A O 1
ATOM 1260 N N . ALA A 1 160 ? -7.218 -8.469 -9.982 1.00 50.66 160 ALA A N 1
ATOM 1261 C CA . ALA A 1 160 ? -7.843 -9.649 -10.558 1.00 50.66 160 ALA A CA 1
ATOM 1262 C C . ALA A 1 160 ? -7.390 -10.851 -9.715 1.00 50.66 160 ALA A C 1
ATOM 1264 O O . ALA A 1 160 ? -6.186 -11.063 -9.566 1.00 50.66 160 ALA A O 1
ATOM 1265 N N . GLU A 1 161 ? -8.336 -11.587 -9.123 1.00 37.38 161 GLU A N 1
ATOM 1266 C CA . GLU A 1 161 ? -8.070 -12.970 -8.686 1.00 37.38 161 GLU A CA 1
ATOM 1267 C C . GLU A 1 161 ? -7.795 -13.875 -9.895 1.00 37.38 161 GLU A C 1
ATOM 1269 O O . GLU A 1 161 ? -8.467 -13.696 -10.941 1.00 37.38 161 GLU A O 1
#

Foldseek 3Di:
DDDDDDDDPDPDPPDPPPPPPPDPPFWDWAVDGWQAWPVVVVVVDPADWDKADQDQDPPPRWTWIWIDRPVQFKIFIWTDNDDPDTTTGQKMKGAPPHPIAIPLRADFFAFLVSVCVSQVVQWDPVPDDPQWTFGNDPQAAWIFGDDPRTGRMIMHHGDDD

Sequence (161 aa):
MLKFFYVFMMFMSVGCVSNEVNIPERDRVGKFYLELSETEVKKNMNCTVKYGKNQLWGADGLYHQSWEYTDCGIIFDMTSSEKNATKVVESITLVSPSTLKTDKGIGIGSTENEVINAYKSRWNKGESRDDLFVVDSIFGGILFRLKDGKVEDIFVGAGAE

pLDDT: mean 87.53, std 19.14, range [37.38, 98.81]

Organism: NCBI:txid269237

Radius of gyration: 22.66 Å; chains: 1; bounding box: 51×83×40 Å